Protein AF-A0A383AIG0-F1 (afdb_monomer_lite)

pLDDT: mean 86.99, std 12.94, range [39.22, 97.38]

Structure (mmCIF, N/CA/C/O backbone):
data_AF-A0A383AIG0-F1
#
_entry.id   AF-A0A383AIG0-F1
#
loop_
_atom_site.group_PDB
_atom_site.id
_atom_site.type_symbol
_atom_site.label_atom_id
_atom_site.label_alt_id
_atom_site.label_comp_id
_atom_site.label_asym_id
_atom_site.label_entity_id
_atom_site.label_seq_id
_atom_site.pdbx_PDB_ins_code
_atom_site.Cartn_x
_atom_site.Cartn_y
_atom_site.Cartn_z
_atom_site.occupancy
_atom_site.B_iso_or_equiv
_atom_site.auth_seq_id
_atom_site.auth_comp_id
_atom_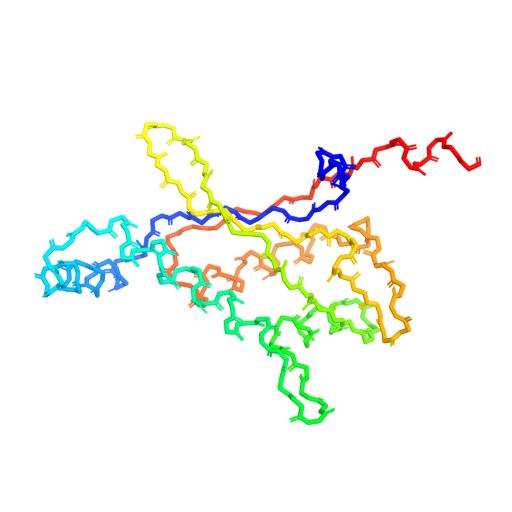site.auth_asym_id
_atom_site.auth_atom_id
_atom_site.pdbx_PDB_model_num
ATOM 1 N N . MET A 1 1 ? 22.922 3.891 5.337 1.00 41.72 1 MET A N 1
ATOM 2 C CA . MET A 1 1 ? 22.948 4.788 4.162 1.00 41.72 1 MET A CA 1
ATOM 3 C C . MET A 1 1 ? 21.550 5.363 4.010 1.00 41.72 1 MET A C 1
ATOM 5 O O . MET A 1 1 ? 20.599 4.626 4.224 1.00 41.72 1 MET A O 1
ATOM 9 N N . SER A 1 2 ? 21.411 6.673 3.815 1.00 39.22 2 SER A N 1
ATOM 10 C CA . SER A 1 2 ? 20.130 7.384 3.915 1.00 39.22 2 SER A CA 1
ATOM 11 C C . SER A 1 2 ? 19.168 7.002 2.782 1.00 39.22 2 SER A C 1
ATOM 13 O O . SER A 1 2 ? 19.420 7.335 1.629 1.00 39.22 2 SER A O 1
ATOM 15 N N . HIS A 1 3 ? 18.043 6.377 3.131 1.00 51.06 3 HIS A N 1
ATOM 16 C CA . HIS A 1 3 ? 16.925 5.979 2.254 1.00 51.06 3 HIS A CA 1
ATOM 17 C C . HIS A 1 3 ? 16.155 7.144 1.593 1.00 51.06 3 HIS A C 1
ATOM 19 O O . HIS A 1 3 ? 15.090 6.943 1.023 1.00 51.06 3 HIS A O 1
ATOM 25 N N . VAL A 1 4 ? 16.648 8.380 1.690 1.00 52.47 4 VAL A N 1
ATOM 26 C CA . VAL A 1 4 ? 15.832 9.592 1.493 1.00 52.47 4 VAL A CA 1
ATOM 27 C C . VAL A 1 4 ? 15.545 9.888 0.012 1.00 52.47 4 VAL A C 1
ATOM 29 O O . VAL A 1 4 ? 14.665 10.684 -0.290 1.00 52.47 4 VAL A O 1
ATOM 32 N N . TYR A 1 5 ? 16.214 9.205 -0.922 1.00 63.88 5 TYR A N 1
ATOM 33 C CA . TYR A 1 5 ? 16.109 9.493 -2.356 1.00 63.88 5 TYR A CA 1
ATOM 34 C C . TYR A 1 5 ? 16.021 8.229 -3.221 1.00 63.88 5 TYR A C 1
ATOM 36 O O . TYR A 1 5 ? 16.639 8.152 -4.274 1.00 63.88 5 TYR A O 1
ATOM 44 N N . GLN A 1 6 ? 15.317 7.188 -2.791 1.00 84.44 6 GLN A N 1
ATOM 45 C CA . GLN A 1 6 ? 15.092 6.024 -3.661 1.00 84.44 6 GLN A CA 1
ATOM 46 C C . GLN A 1 6 ? 13.789 6.190 -4.435 1.00 84.44 6 GLN A C 1
ATOM 48 O O . GLN A 1 6 ? 12.821 6.715 -3.886 1.00 84.44 6 GLN A O 1
ATOM 53 N N . SER A 1 7 ? 13.752 5.745 -5.693 1.00 92.38 7 SER A N 1
ATOM 54 C CA . SER A 1 7 ? 12.486 5.594 -6.415 1.00 92.38 7 SER A CA 1
ATOM 55 C C . SER A 1 7 ? 11.595 4.610 -5.654 1.00 92.38 7 SER A C 1
ATOM 57 O O . SER A 1 7 ? 12.081 3.609 -5.119 1.00 92.38 7 SER A O 1
ATOM 59 N N . HIS A 1 8 ? 10.306 4.909 -5.528 1.00 93.00 8 HIS A N 1
ATOM 60 C CA . HIS A 1 8 ? 9.394 4.085 -4.737 1.00 93.00 8 HIS A CA 1
ATOM 61 C C . HIS A 1 8 ? 7.929 4.262 -5.131 1.00 93.00 8 HIS A C 1
ATOM 63 O O . HIS A 1 8 ? 7.540 5.267 -5.727 1.00 93.00 8 HIS A O 1
ATOM 69 N N . LEU A 1 9 ? 7.107 3.293 -4.733 1.00 94.00 9 LEU A N 1
ATOM 70 C CA . LEU A 1 9 ? 5.654 3.413 -4.705 1.00 94.00 9 LEU A CA 1
ATOM 71 C C . LEU A 1 9 ? 5.207 3.722 -3.277 1.00 94.00 9 LEU A C 1
ATOM 73 O O . LEU A 1 9 ? 5.557 2.999 -2.346 1.00 94.00 9 LEU A O 1
ATOM 77 N N . THR A 1 10 ? 4.405 4.768 -3.119 1.00 94.31 10 THR A N 1
ATOM 78 C CA . THR A 1 10 ? 3.781 5.152 -1.851 1.00 94.31 10 THR A CA 1
ATOM 79 C C . THR A 1 10 ? 2.310 4.784 -1.890 1.00 94.31 10 THR A C 1
ATOM 81 O O . THR A 1 10 ? 1.599 5.190 -2.806 1.00 94.31 10 THR A O 1
ATOM 84 N N . VAL A 1 11 ? 1.845 4.063 -0.876 1.00 95.31 11 VAL A N 1
ATOM 85 C CA . VAL A 1 11 ? 0.437 3.744 -0.638 1.00 95.31 11 VAL A CA 1
ATOM 86 C C . VAL A 1 11 ? 0.011 4.445 0.646 1.00 95.31 11 VAL A C 1
ATOM 88 O O . VAL A 1 11 ? 0.551 4.161 1.711 1.00 95.31 11 VAL A O 1
ATOM 91 N N . VAL A 1 12 ? -0.950 5.360 0.557 1.00 95.88 12 VAL A N 1
ATOM 92 C CA . VAL A 1 12 ? -1.563 6.017 1.721 1.00 95.88 12 VAL A CA 1
ATOM 93 C C . VAL A 1 12 ? -2.968 5.477 1.897 1.00 95.88 12 VAL A C 1
ATOM 95 O O . VAL A 1 12 ? -3.739 5.399 0.935 1.00 95.88 12 VAL A O 1
ATOM 98 N N . ILE A 1 13 ? -3.294 5.110 3.130 1.00 97.00 13 ILE A N 1
ATOM 99 C CA . ILE A 1 13 ? -4.520 4.391 3.450 1.00 97.00 13 ILE A CA 1
ATOM 100 C C . ILE A 1 13 ? -5.412 5.275 4.298 1.00 97.00 13 ILE A C 1
ATOM 102 O O . ILE A 1 13 ? -4.989 5.792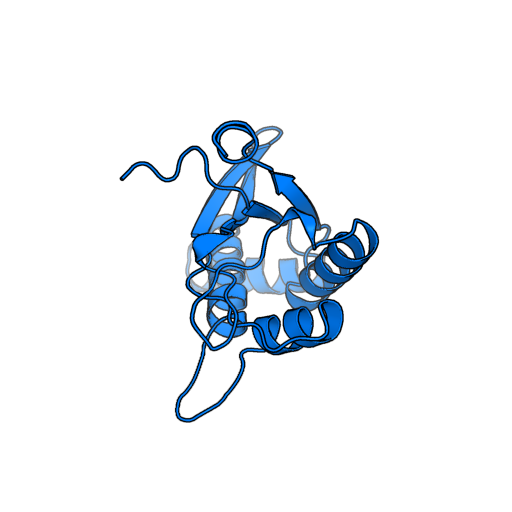 5.327 1.00 97.00 13 ILE A O 1
ATOM 106 N N . GLY A 1 14 ? -6.645 5.461 3.838 1.00 95.38 14 GLY A N 1
ATOM 107 C CA . GLY A 1 14 ? -7.639 6.259 4.534 1.00 95.38 14 GLY A CA 1
ATOM 108 C C . GLY A 1 14 ? -8.199 5.585 5.780 1.00 95.38 14 GLY A C 1
ATOM 109 O O . GLY A 1 14 ? -7.659 4.611 6.305 1.00 95.38 14 GLY A O 1
ATOM 110 N N . ASN A 1 15 ? -9.331 6.112 6.238 1.00 95.06 15 ASN A N 1
ATOM 111 C CA . ASN A 1 15 ? -10.088 5.511 7.331 1.00 95.06 15 ASN A CA 1
ATOM 112 C C . ASN A 1 15 ? -10.575 4.103 6.938 1.00 95.06 15 ASN A C 1
ATOM 114 O O . ASN A 1 15 ? -10.758 3.828 5.742 1.00 95.06 15 ASN A O 1
ATOM 118 N N . PRO A 1 16 ? -10.850 3.221 7.910 1.00 96.88 16 PRO A N 1
ATOM 119 C CA . PRO A 1 16 ? -11.588 1.999 7.627 1.00 96.88 16 PRO A CA 1
ATOM 120 C C . PRO A 1 16 ? -12.961 2.332 7.028 1.00 96.88 16 PRO A C 1
ATOM 122 O O . PRO A 1 16 ? -13.589 3.339 7.359 1.00 96.88 16 PRO A O 1
ATOM 125 N N . ASN A 1 17 ? -13.458 1.471 6.142 1.00 97.19 17 ASN A N 1
ATOM 126 C CA . ASN A 1 17 ? -14.832 1.577 5.665 1.00 97.19 17 ASN A CA 1
ATOM 127 C C . ASN A 1 17 ? -15.827 1.257 6.799 1.00 97.19 17 ASN A C 1
ATOM 129 O O . ASN A 1 17 ? -15.447 0.771 7.860 1.00 97.19 17 ASN A O 1
ATOM 133 N N . LYS A 1 18 ? -17.126 1.483 6.573 1.00 96.19 18 LYS A N 1
ATOM 134 C CA . LYS A 1 18 ? -18.161 1.326 7.614 1.00 96.19 18 LYS A CA 1
ATOM 135 C C . LYS A 1 18 ? -18.161 -0.050 8.301 1.00 96.19 18 LYS A C 1
ATOM 137 O O . LYS A 1 18 ? -18.386 -0.136 9.508 1.00 96.19 18 LYS A O 1
ATOM 142 N N . GLU A 1 19 ? -17.930 -1.120 7.544 1.00 94.75 19 GLU A N 1
ATOM 143 C CA . GLU A 1 19 ? -17.900 -2.482 8.088 1.00 94.75 19 GLU A CA 1
ATOM 144 C C . GLU A 1 19 ? -16.674 -2.682 8.977 1.00 94.75 19 GLU A C 1
ATOM 146 O O . GLU A 1 19 ? -16.796 -3.116 10.120 1.00 94.75 19 GLU A O 1
ATOM 151 N N . MET A 1 20 ? -15.497 -2.310 8.472 1.00 96.69 20 MET A N 1
ATOM 152 C CA . MET A 1 20 ? -14.239 -2.449 9.196 1.00 96.69 20 MET A CA 1
ATOM 153 C C . MET A 1 20 ? -14.181 -1.522 10.415 1.00 96.69 20 MET A C 1
ATOM 155 O O . MET A 1 20 ? -13.738 -1.945 11.474 1.00 96.69 20 MET A O 1
ATOM 159 N N . GLN A 1 21 ? -14.728 -0.309 10.327 1.00 97.38 21 GLN A N 1
ATOM 160 C CA . GLN A 1 21 ? -14.816 0.638 11.441 1.00 97.38 21 GLN A CA 1
ATOM 161 C C . GLN A 1 21 ? -15.545 0.036 12.651 1.00 97.38 21 GLN A C 1
ATOM 163 O O . GLN A 1 21 ? -15.171 0.296 13.790 1.00 97.38 21 GLN A O 1
ATOM 168 N N . THR A 1 22 ? -16.558 -0.803 12.414 1.00 96.88 22 THR A N 1
ATOM 169 C CA . THR A 1 22 ? -17.276 -1.499 13.495 1.00 96.88 22 THR A CA 1
ATOM 170 C C . THR A 1 22 ? -16.374 -2.515 14.202 1.00 96.88 22 THR A C 1
ATOM 172 O O . THR A 1 22 ? -16.419 -2.633 15.423 1.00 96.88 22 THR A O 1
ATOM 175 N N . VAL A 1 23 ? -15.536 -3.226 13.441 1.00 96.69 23 VAL A N 1
ATOM 176 C CA . VAL A 1 23 ? -14.565 -4.194 13.974 1.00 96.69 23 VAL A CA 1
ATOM 177 C C . VAL A 1 23 ? -13.478 -3.477 14.772 1.00 96.69 23 VAL A C 1
ATOM 179 O O . VAL A 1 23 ? -13.205 -3.863 15.903 1.00 96.69 23 VAL A O 1
ATOM 182 N N . ILE A 1 24 ? -12.915 -2.399 14.219 1.00 96.31 24 ILE A N 1
ATOM 183 C CA . ILE A 1 24 ? -11.870 -1.596 14.869 1.00 96.31 24 ILE A CA 1
ATOM 184 C C . ILE A 1 24 ? -12.369 -0.988 16.185 1.00 96.31 24 ILE A C 1
ATOM 186 O O . ILE A 1 24 ? -11.680 -1.089 17.196 1.00 96.31 24 ILE A O 1
ATOM 190 N N . ALA A 1 25 ? -13.578 -0.418 16.203 1.00 96.06 25 ALA A N 1
ATOM 191 C CA . ALA A 1 25 ? -14.167 0.152 17.415 1.00 96.06 25 ALA A CA 1
ATOM 192 C C . ALA A 1 25 ? -14.378 -0.896 18.520 1.00 96.06 25 ALA A C 1
ATOM 194 O O . ALA A 1 25 ? -14.137 -0.628 19.698 1.00 96.06 25 ALA A O 1
ATOM 195 N N . GLN A 1 26 ? 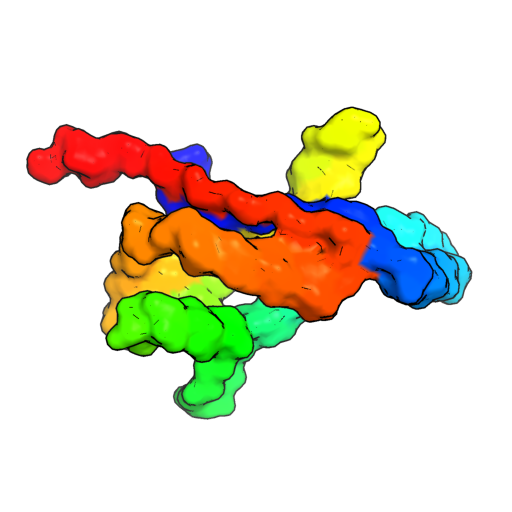-14.817 -2.102 18.146 1.00 96.44 26 GLN A N 1
ATOM 196 C CA . GLN A 1 26 ? -15.008 -3.193 19.099 1.00 96.44 26 GLN A CA 1
ATOM 197 C C . GLN A 1 26 ? -13.668 -3.687 19.661 1.00 96.44 26 GLN A C 1
ATOM 199 O O . GLN A 1 26 ? -13.527 -3.800 20.875 1.00 96.44 26 GLN A O 1
ATOM 204 N N . GLU A 1 27 ? -12.670 -3.895 18.805 1.00 95.94 27 GLU A N 1
ATOM 205 C CA . GLU A 1 27 ? -11.339 -4.343 19.223 1.00 95.94 27 GLU A CA 1
ATOM 206 C C . GLU A 1 27 ? -10.644 -3.302 20.118 1.00 95.94 27 GLU A C 1
ATOM 208 O O . GLU A 1 27 ? -10.097 -3.646 21.163 1.00 95.94 27 GLU A O 1
ATOM 213 N N . ALA A 1 28 ? -10.730 -2.012 19.775 1.00 95.81 28 ALA A N 1
ATOM 214 C CA . ALA A 1 28 ? -10.188 -0.932 20.600 1.00 95.81 28 ALA A CA 1
ATOM 215 C C . ALA A 1 28 ? -10.830 -0.903 21.993 1.00 95.81 28 ALA A C 1
ATOM 217 O O . ALA A 1 28 ? -10.138 -0.734 22.999 1.00 95.81 28 ALA A O 1
ATOM 218 N N . LYS A 1 29 ? -12.145 -1.137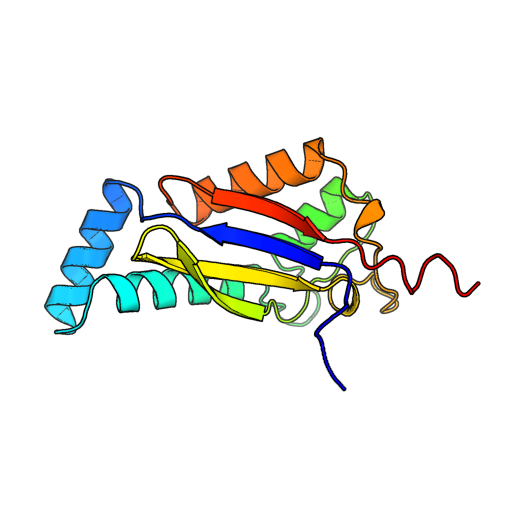 22.069 1.00 95.38 29 LYS A N 1
ATOM 219 C CA . LYS A 1 29 ? -12.868 -1.255 23.338 1.00 95.38 29 LYS A CA 1
ATOM 220 C C . LYS A 1 29 ? -12.408 -2.466 24.150 1.00 95.38 29 LYS A C 1
ATOM 222 O O . LYS A 1 29 ? -12.228 -2.334 25.359 1.00 95.38 29 LYS A O 1
ATOM 227 N N . ASP A 1 30 ? -12.222 -3.615 23.507 1.00 95.75 30 ASP A N 1
ATOM 228 C CA . ASP A 1 30 ? -11.825 -4.860 24.172 1.00 95.75 30 ASP A CA 1
ATOM 229 C C . ASP A 1 30 ? -10.375 -4.804 24.680 1.00 95.75 30 ASP A C 1
ATOM 231 O O . ASP A 1 30 ? -10.073 -5.320 25.757 1.00 95.75 30 ASP A O 1
ATOM 235 N N . GLN A 1 31 ? -9.494 -4.115 23.952 1.00 93.25 31 GLN A N 1
ATOM 236 C CA . GLN A 1 31 ? -8.095 -3.903 24.332 1.00 93.25 31 GLN A CA 1
ATOM 237 C C . GLN A 1 31 ? -7.878 -2.686 25.251 1.00 93.25 31 GLN A C 1
ATOM 239 O O . GLN A 1 31 ? -6.792 -2.522 25.807 1.00 93.25 31 GLN A O 1
ATOM 244 N N . GLY A 1 32 ? -8.888 -1.825 25.422 1.00 90.31 32 GLY A N 1
ATOM 245 C CA . GLY A 1 32 ? -8.767 -0.564 26.162 1.00 90.31 32 GLY A CA 1
ATOM 246 C C . GLY A 1 32 ? -7.838 0.461 25.493 1.00 90.31 32 GLY A C 1
ATOM 247 O O . GLY A 1 32 ? -7.207 1.250 26.197 1.00 90.31 32 GLY A O 1
ATOM 248 N N . GLY A 1 33 ? -7.726 0.424 24.162 1.00 90.38 33 GLY A N 1
ATOM 249 C CA . GLY A 1 33 ? -6.832 1.259 23.353 1.00 90.38 33 GLY A CA 1
ATOM 250 C C . GLY A 1 33 ? -7.562 2.276 22.469 1.00 90.38 33 GLY A C 1
ATOM 251 O O . GLY A 1 33 ? -8.782 2.430 22.536 1.00 90.38 33 GLY A O 1
ATOM 252 N N . MET A 1 34 ? -6.802 2.978 21.625 1.00 93.06 34 MET A N 1
ATOM 253 C CA . MET A 1 34 ? -7.343 3.921 20.643 1.00 93.06 34 MET A CA 1
ATOM 254 C C . MET A 1 34 ? -7.675 3.201 19.332 1.00 93.06 34 MET A C 1
ATOM 256 O O . MET A 1 34 ? -6.900 2.375 18.857 1.00 93.06 34 MET A O 1
ATOM 260 N N . GLU A 1 35 ? -8.796 3.559 18.701 1.00 93.88 35 GLU A N 1
ATOM 261 C CA . GLU A 1 35 ? -9.179 3.014 17.387 1.00 93.88 35 GLU A CA 1
ATOM 262 C C . GLU A 1 35 ? -8.110 3.252 16.310 1.00 93.88 35 GLU A C 1
ATOM 264 O O . GLU A 1 35 ? -7.916 2.408 15.438 1.00 93.88 35 GLU A O 1
ATOM 269 N N . GLU A 1 36 ? -7.393 4.378 16.385 1.00 91.94 36 GLU A N 1
ATOM 270 C CA . GLU A 1 36 ? -6.300 4.708 15.465 1.00 91.94 36 GLU A CA 1
ATOM 271 C C . GLU A 1 36 ? -5.153 3.692 15.554 1.00 91.94 36 GLU A C 1
ATOM 273 O O . GLU A 1 36 ? -4.699 3.200 14.521 1.00 91.94 36 GLU A O 1
ATOM 278 N N . ASP A 1 37 ? -4.740 3.313 16.767 1.00 92.12 37 ASP A N 1
ATOM 279 C CA . ASP A 1 37 ? -3.665 2.337 16.979 1.00 92.12 37 ASP A CA 1
ATOM 280 C C . ASP A 1 37 ? -4.060 0.962 16.427 1.00 92.12 37 ASP A C 1
ATOM 282 O O . ASP A 1 37 ? -3.300 0.334 15.687 1.00 92.12 37 ASP A O 1
ATOM 286 N N . VAL A 1 38 ? -5.295 0.532 16.709 1.00 95.19 38 VAL A N 1
ATOM 287 C CA . VAL A 1 38 ? -5.846 -0.732 16.200 1.00 95.19 38 VAL A CA 1
ATOM 288 C C . VAL A 1 38 ? -5.928 -0.718 14.673 1.00 95.19 38 VAL A C 1
ATOM 290 O O . VAL A 1 38 ? -5.584 -1.707 14.021 1.00 95.19 38 VAL A O 1
ATOM 293 N N . TRP A 1 39 ? -6.348 0.401 14.075 1.00 95.19 39 TRP A N 1
ATOM 294 C CA . TRP A 1 39 ? -6.382 0.545 12.622 1.00 95.19 39 TRP A CA 1
ATOM 295 C C . TRP A 1 39 ? -4.987 0.448 12.007 1.00 95.19 39 TRP A C 1
ATOM 297 O O . TRP A 1 39 ? -4.792 -0.245 11.004 1.00 95.19 39 TRP A O 1
ATOM 307 N N . PHE A 1 40 ? -4.000 1.104 12.612 1.00 93.19 40 PHE A N 1
ATOM 308 C CA . PHE A 1 40 ? -2.629 1.106 12.114 1.00 93.19 40 PHE A CA 1
ATOM 309 C C . PHE A 1 40 ? -1.995 -0.281 12.202 1.00 93.19 40 PHE A C 1
ATOM 311 O O . PHE A 1 40 ? -1.387 -0.740 11.230 1.00 93.19 40 PHE A O 1
ATOM 318 N N . ASP A 1 41 ? -2.179 -0.974 13.325 1.00 93.00 41 ASP A N 1
ATOM 319 C CA . ASP A 1 41 ? -1.700 -2.342 13.497 1.00 93.00 41 ASP A CA 1
ATOM 320 C C . ASP A 1 41 ? -2.381 -3.302 12.516 1.00 93.00 41 ASP A C 1
ATOM 322 O O . ASP A 1 41 ? -1.697 -4.110 11.882 1.00 93.00 41 ASP A O 1
ATOM 326 N N . TYR A 1 42 ? -3.695 -3.168 12.305 1.00 94.62 42 TYR A N 1
ATOM 327 C CA . TYR A 1 42 ? -4.416 -3.954 11.304 1.00 94.62 42 TYR A CA 1
ATOM 328 C C . TYR A 1 42 ? -3.810 -3.771 9.906 1.00 94.62 42 TYR A C 1
ATOM 330 O O . TYR A 1 42 ? -3.471 -4.755 9.244 1.00 94.62 42 TYR A O 1
ATOM 338 N N . VAL A 1 43 ? -3.621 -2.523 9.461 1.00 94.38 43 VAL A N 1
ATOM 339 C CA . VAL A 1 43 ? -3.036 -2.228 8.145 1.00 94.38 43 VAL A CA 1
ATOM 340 C C . VAL A 1 43 ? -1.623 -2.804 8.033 1.00 94.38 43 VAL A C 1
ATOM 342 O O . VAL A 1 43 ? -1.305 -3.452 7.032 1.00 94.38 43 VAL A O 1
ATOM 345 N N . ARG A 1 44 ? -0.783 -2.627 9.060 1.00 90.88 44 ARG A N 1
ATOM 346 C CA . ARG A 1 44 ? 0.581 -3.173 9.078 1.00 90.88 44 ARG A CA 1
ATOM 347 C C . ARG A 1 44 ? 0.581 -4.691 8.913 1.00 90.88 44 ARG A C 1
ATOM 349 O O . ARG A 1 44 ? 1.353 -5.216 8.107 1.00 90.88 44 ARG A O 1
ATOM 356 N N . GLU A 1 45 ? -0.269 -5.403 9.649 1.00 90.38 45 GLU A N 1
ATOM 357 C CA . GLU A 1 45 ? -0.328 -6.863 9.560 1.00 90.38 45 GLU A CA 1
ATOM 358 C C . GLU A 1 45 ? -0.867 -7.340 8.202 1.00 90.38 45 GLU A C 1
ATOM 360 O O . GLU A 1 45 ? -0.364 -8.340 7.688 1.00 90.38 45 GLU A O 1
ATOM 365 N N . GLN A 1 46 ? -1.788 -6.607 7.556 1.00 90.50 46 GLN A N 1
ATOM 366 C CA . GLN A 1 46 ? -2.233 -6.930 6.190 1.00 90.50 46 GLN A CA 1
ATOM 367 C C . GLN A 1 46 ? -1.078 -6.889 5.181 1.00 90.50 46 GLN A C 1
ATOM 369 O O . GLN A 1 46 ? -0.921 -7.822 4.393 1.00 90.50 46 GLN A O 1
ATOM 374 N N . PHE A 1 47 ? -0.231 -5.854 5.211 1.00 86.75 47 PHE A N 1
ATOM 375 C CA . PHE A 1 47 ? 0.918 -5.781 4.299 1.00 86.75 47 PHE A CA 1
ATOM 376 C C . PHE A 1 47 ? 1.994 -6.793 4.640 1.00 86.75 47 PHE A C 1
ATOM 378 O O . PHE A 1 47 ? 2.524 -7.445 3.744 1.00 86.75 47 PHE A O 1
ATOM 385 N N . LYS A 1 48 ? 2.279 -6.985 5.928 1.00 85.25 48 LYS A N 1
ATOM 386 C CA . LYS A 1 48 ? 3.216 -8.013 6.375 1.00 85.25 48 LYS A CA 1
ATOM 387 C C . LYS A 1 48 ? 2.788 -9.390 5.875 1.00 85.25 48 LYS A C 1
ATOM 389 O O . LYS A 1 48 ? 3.603 -10.067 5.251 1.00 85.25 48 LYS A O 1
ATOM 394 N N . ALA A 1 49 ? 1.522 -9.769 6.053 1.00 84.44 49 ALA A N 1
ATOM 395 C CA . ALA A 1 49 ? 0.966 -11.010 5.516 1.00 84.44 49 ALA A CA 1
ATOM 396 C C . ALA A 1 49 ? 1.020 -11.042 3.978 1.00 84.44 49 ALA A C 1
ATOM 398 O O . ALA A 1 49 ? 1.450 -12.035 3.395 1.00 84.44 49 ALA A O 1
ATOM 399 N N . GLY A 1 50 ? 0.661 -9.933 3.324 1.00 81.12 50 GLY A N 1
ATOM 400 C CA . GLY A 1 50 ? 0.674 -9.779 1.869 1.00 81.12 50 GLY A CA 1
ATOM 401 C C . GLY A 1 50 ? 2.055 -9.897 1.220 1.00 81.12 50 GLY A C 1
ATOM 402 O O . GLY A 1 50 ? 2.112 -10.273 0.054 1.00 81.12 50 GLY A O 1
ATOM 403 N N . THR A 1 51 ? 3.133 -9.622 1.967 1.00 80.00 51 THR A N 1
ATOM 404 C CA . THR A 1 51 ? 4.544 -9.756 1.541 1.00 80.00 51 THR A CA 1
ATOM 405 C C . THR A 1 51 ? 5.279 -10.936 2.181 1.00 80.00 51 THR A C 1
ATOM 407 O O . THR A 1 51 ? 6.487 -11.086 2.010 1.00 80.00 51 THR A O 1
ATOM 410 N N . THR A 1 52 ? 4.595 -11.765 2.975 1.00 81.25 52 THR A N 1
ATOM 411 C CA . THR A 1 52 ? 5.251 -12.901 3.631 1.00 81.25 52 THR A CA 1
ATOM 412 C C . THR A 1 52 ? 5.586 -13.963 2.586 1.00 81.25 52 THR A C 1
ATOM 414 O O . THR A 1 52 ? 4.697 -14.533 1.959 1.00 81.25 52 THR A O 1
ATOM 417 N N . GLN A 1 53 ? 6.877 -14.251 2.435 1.00 70.81 53 GLN A N 1
ATOM 418 C CA . GLN A 1 53 ? 7.395 -15.332 1.601 1.00 70.81 53 GLN A CA 1
ATOM 419 C C . GLN A 1 53 ? 7.680 -16.540 2.498 1.00 70.81 53 GLN A C 1
ATOM 421 O O . GLN A 1 53 ? 8.541 -16.475 3.379 1.00 70.81 53 GLN A O 1
ATOM 426 N N . LEU A 1 54 ? 6.946 -17.639 2.308 1.00 63.59 54 LEU A N 1
ATOM 427 C CA . LEU A 1 54 ? 7.187 -18.890 3.032 1.00 63.59 54 LEU A CA 1
ATOM 428 C C . LEU A 1 54 ? 7.953 -19.870 2.136 1.00 63.59 54 LEU A C 1
ATOM 430 O O . LEU A 1 54 ? 7.601 -20.111 0.981 1.00 63.59 54 LEU A O 1
ATOM 434 N N 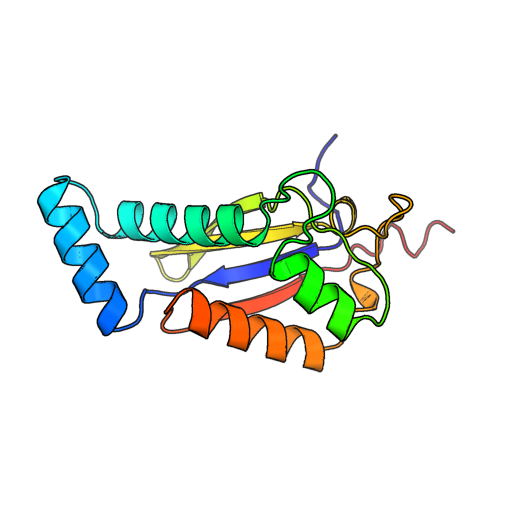. ALA A 1 55 ? 9.022 -20.445 2.681 1.00 53.75 55 ALA A N 1
ATOM 435 C CA . ALA A 1 55 ? 9.803 -21.477 2.009 1.00 53.75 55 ALA A CA 1
ATOM 436 C C . ALA A 1 55 ? 8.929 -22.707 1.660 1.00 53.75 55 ALA A C 1
ATOM 438 O O . ALA A 1 55 ? 7.975 -23.001 2.386 1.00 53.75 55 ALA A O 1
ATOM 439 N N . PRO A 1 56 ? 9.246 -23.460 0.586 1.00 55.91 56 PRO A N 1
ATOM 440 C CA . PRO A 1 56 ? 10.458 -23.355 -0.229 1.00 55.91 56 PRO A CA 1
ATOM 441 C C . PRO A 1 56 ? 10.328 -22.477 -1.483 1.00 55.91 56 PRO A C 1
ATOM 443 O O . PRO A 1 56 ? 11.360 -22.099 -2.014 1.00 55.91 56 PRO A O 1
ATOM 446 N N . ASN A 1 57 ? 9.116 -22.137 -1.947 1.00 55.31 57 ASN A N 1
ATOM 447 C CA . ASN A 1 57 ? 8.891 -21.435 -3.226 1.00 55.31 57 ASN A CA 1
ATOM 448 C C . ASN A 1 57 ? 7.582 -20.614 -3.275 1.00 55.31 57 ASN A C 1
ATOM 450 O O . ASN A 1 57 ? 7.054 -20.378 -4.360 1.00 55.31 57 ASN A O 1
ATOM 454 N N . TYR A 1 58 ? 7.005 -20.198 -2.144 1.00 66.62 58 TYR A N 1
ATOM 455 C CA . TYR A 1 58 ? 5.733 -19.473 -2.201 1.00 66.62 58 TYR A CA 1
ATOM 456 C C . TYR A 1 58 ? 5.957 -17.979 -2.441 1.00 66.62 58 TYR A C 1
ATOM 458 O O . TYR A 1 58 ? 6.460 -17.264 -1.573 1.00 66.62 58 TYR A O 1
ATOM 466 N N . MET A 1 59 ? 5.565 -17.534 -3.637 1.00 74.62 59 MET A N 1
ATOM 467 C CA . MET A 1 59 ? 5.330 -16.127 -3.952 1.00 74.62 59 MET A CA 1
ATOM 468 C C . MET A 1 59 ? 4.259 -15.581 -3.010 1.00 74.62 59 MET A C 1
ATOM 470 O O . MET A 1 59 ? 3.225 -16.220 -2.795 1.00 74.62 59 MET A O 1
ATOM 474 N N . SER A 1 60 ? 4.500 -14.398 -2.454 1.00 84.94 60 SER A N 1
ATOM 475 C CA . SER A 1 60 ? 3.468 -13.675 -1.721 1.00 84.94 60 SER A CA 1
ATOM 476 C C . SER A 1 60 ? 2.326 -13.259 -2.667 1.00 84.94 60 SER A C 1
ATOM 478 O O . SER A 1 60 ? 2.482 -13.245 -3.891 1.00 84.94 60 SER A O 1
ATOM 480 N N . HIS A 1 61 ? 1.152 -12.900 -2.138 1.00 85.44 61 HIS A N 1
ATOM 481 C CA . HIS A 1 61 ? 0.060 -12.415 -2.996 1.00 85.44 61 HIS A CA 1
ATOM 482 C C . HIS A 1 61 ? 0.460 -11.151 -3.771 1.00 85.44 61 HIS A C 1
ATOM 484 O O . HIS A 1 61 ? 0.053 -10.977 -4.920 1.00 85.44 61 HIS A O 1
ATOM 490 N N . ILE A 1 62 ? 1.275 -10.285 -3.155 1.00 88.12 62 ILE A N 1
ATOM 491 C CA . ILE A 1 62 ? 1.801 -9.088 -3.813 1.00 88.12 62 ILE A CA 1
ATOM 492 C C . ILE A 1 62 ? 2.809 -9.480 -4.902 1.00 88.12 62 ILE A C 1
ATOM 494 O O . ILE A 1 62 ? 2.712 -8.948 -6.005 1.00 88.12 62 ILE A O 1
ATOM 498 N N . ASP A 1 63 ? 3.687 -10.457 -4.653 1.00 89.19 63 ASP A N 1
ATOM 499 C CA . ASP A 1 63 ? 4.626 -10.986 -5.658 1.00 89.19 63 ASP A CA 1
ATOM 500 C C . ASP A 1 63 ? 3.874 -11.478 -6.899 1.00 89.19 63 ASP A C 1
ATOM 502 O O . ASP A 1 63 ? 4.174 -11.067 -8.019 1.00 89.19 63 ASP A O 1
ATOM 506 N N . PHE A 1 64 ? 2.849 -12.314 -6.707 1.00 88.56 64 PHE A N 1
ATOM 507 C CA . PHE A 1 64 ? 2.047 -12.863 -7.801 1.00 88.56 64 PHE A CA 1
ATOM 508 C C . PHE A 1 64 ? 1.352 -11.767 -8.616 1.00 88.56 64 PHE A C 1
ATOM 510 O O . PHE A 1 64 ? 1.362 -11.790 -9.850 1.00 88.56 64 PHE A O 1
ATOM 517 N N . MET A 1 65 ? 0.763 -10.788 -7.929 1.00 90.19 65 MET A N 1
ATOM 518 C CA . MET A 1 65 ? 0.082 -9.668 -8.566 1.00 90.19 65 MET A CA 1
ATOM 519 C C . MET A 1 65 ? 1.048 -8.822 -9.401 1.00 90.19 65 MET A C 1
ATOM 521 O O . MET A 1 65 ? 0.757 -8.551 -10.566 1.00 90.19 65 MET A O 1
ATOM 525 N N . LEU A 1 66 ? 2.201 -8.439 -8.839 1.00 91.12 66 LEU A N 1
ATOM 526 C CA . LEU A 1 66 ? 3.199 -7.655 -9.568 1.00 91.12 66 LEU A CA 1
ATOM 527 C C . LEU A 1 66 ? 3.783 -8.437 -10.741 1.00 91.12 66 LEU A C 1
ATOM 529 O O . LEU A 1 66 ? 3.900 -7.883 -11.831 1.00 91.12 66 LEU A O 1
ATOM 533 N N . SER A 1 67 ? 4.050 -9.728 -10.550 1.00 91.62 67 SER A N 1
ATOM 534 C CA . SER A 1 67 ? 4.566 -10.601 -11.608 1.00 91.62 67 SER A CA 1
ATOM 535 C C . SER A 1 67 ? 3.598 -10.713 -12.780 1.00 91.62 67 SER A C 1
ATOM 537 O O . SER A 1 67 ? 3.979 -10.584 -13.941 1.00 91.62 67 SER A O 1
ATOM 539 N N . THR A 1 68 ? 2.306 -10.858 -12.477 1.00 91.19 68 THR A N 1
ATOM 540 C CA . THR A 1 68 ? 1.249 -10.895 -13.494 1.00 91.19 68 THR A CA 1
ATOM 541 C C . THR A 1 68 ? 1.158 -9.575 -14.261 1.00 91.19 68 THR A C 1
ATOM 543 O O . THR A 1 68 ? 0.974 -9.582 -15.476 1.00 91.19 68 THR A O 1
ATOM 546 N N . MET A 1 69 ? 1.277 -8.436 -13.571 1.00 91.81 69 MET A N 1
ATOM 547 C CA . MET A 1 69 ? 1.219 -7.119 -14.211 1.00 91.81 69 MET A CA 1
ATOM 548 C C . MET A 1 69 ? 2.444 -6.845 -15.089 1.00 91.81 69 MET A C 1
ATOM 550 O O . MET A 1 69 ? 2.294 -6.299 -16.179 1.00 91.81 69 MET A O 1
ATOM 554 N N . LEU A 1 70 ? 3.638 -7.210 -14.620 1.00 91.44 70 LEU A N 1
ATOM 555 C CA . LEU A 1 70 ? 4.907 -6.897 -15.279 1.00 91.44 70 LEU A CA 1
ATOM 556 C C . LEU A 1 70 ? 5.325 -7.938 -16.329 1.00 91.44 70 LEU A C 1
ATOM 558 O O . LEU A 1 70 ? 6.148 -7.624 -17.189 1.00 91.44 70 LEU A O 1
ATOM 562 N N . GLY A 1 71 ? 4.732 -9.136 -16.300 1.00 91.00 71 GLY A N 1
ATOM 563 C CA . GLY A 1 71 ? 5.034 -10.224 -17.232 1.00 91.00 71 GLY A CA 1
ATOM 564 C C . GLY A 1 71 ? 6.366 -10.928 -16.955 1.00 91.00 71 GLY A C 1
ATOM 565 O O . GLY A 1 71 ? 6.920 -11.549 -17.858 1.00 91.00 71 GLY A O 1
ATOM 566 N N . GLU A 1 72 ? 6.882 -10.822 -15.733 1.00 89.56 72 GLU A N 1
ATOM 567 C CA . GLU A 1 72 ? 8.137 -11.426 -15.274 1.00 89.56 72 GLU A CA 1
ATOM 568 C C . GLU A 1 72 ? 7.994 -11.855 -13.809 1.00 89.56 72 GLU A C 1
ATOM 570 O O . GLU A 1 72 ? 7.096 -11.377 -13.120 1.00 89.56 72 GLU A O 1
ATOM 575 N N . ASP A 1 73 ? 8.862 -12.733 -13.314 1.00 90.19 73 ASP A N 1
ATOM 576 C CA . ASP A 1 73 ? 8.812 -13.156 -11.914 1.00 90.19 73 ASP A CA 1
ATOM 577 C C . ASP A 1 73 ? 9.386 -12.070 -10.993 1.00 90.19 73 ASP A C 1
ATOM 579 O O . ASP A 1 73 ? 10.561 -11.716 -11.085 1.00 90.19 73 ASP A O 1
ATOM 583 N N . VAL A 1 74 ? 8.557 -11.577 -10.073 1.00 90.69 74 VAL A N 1
ATOM 584 C CA . VAL A 1 74 ? 8.864 -10.480 -9.146 1.00 90.69 74 VAL A CA 1
ATOM 585 C C . VAL A 1 74 ? 8.795 -10.950 -7.702 1.00 90.69 74 VAL A C 1
ATOM 587 O O . VAL A 1 74 ? 7.890 -11.683 -7.303 1.00 90.69 74 VAL A O 1
ATOM 590 N N . ARG A 1 75 ? 9.728 -10.462 -6.887 1.00 89.31 75 ARG A N 1
ATOM 591 C CA . ARG A 1 75 ? 9.746 -10.600 -5.435 1.00 89.31 75 ARG A CA 1
ATOM 592 C C . ARG A 1 75 ? 9.753 -9.235 -4.774 1.00 89.31 75 ARG A C 1
ATOM 594 O O . ARG A 1 75 ? 10.595 -8.391 -5.069 1.00 89.31 75 ARG A O 1
ATOM 601 N N . VAL A 1 76 ? 8.841 -9.052 -3.828 1.00 88.06 76 VAL A N 1
ATOM 602 C CA . VAL A 1 76 ? 8.746 -7.856 -2.999 1.00 88.06 76 VAL A CA 1
ATOM 603 C C . VAL A 1 76 ? 9.172 -8.190 -1.581 1.00 88.06 76 VAL A C 1
ATOM 605 O O . VAL A 1 76 ? 8.596 -9.056 -0.925 1.00 88.06 76 VAL A O 1
ATOM 608 N N . ALA A 1 77 ? 10.170 -7.471 -1.081 1.00 81.31 77 ALA A N 1
ATOM 609 C CA . ALA A 1 77 ? 10.636 -7.607 0.289 1.00 81.31 77 ALA A CA 1
ATOM 610 C C . ALA A 1 77 ? 10.288 -6.371 1.127 1.00 81.31 77 ALA A C 1
ATOM 612 O O . ALA A 1 77 ? 10.325 -5.243 0.649 1.00 81.31 77 ALA A O 1
ATOM 613 N N . ARG A 1 78 ? 10.015 -6.601 2.419 1.00 73.19 78 ARG A N 1
ATOM 614 C CA . ARG A 1 78 ? 10.098 -5.603 3.506 1.00 73.19 78 ARG A CA 1
ATOM 615 C C . ARG A 1 78 ? 9.558 -4.207 3.135 1.00 73.19 78 ARG A C 1
ATOM 617 O O . ARG A 1 78 ? 10.336 -3.248 3.119 1.00 73.19 78 ARG A O 1
ATOM 624 N N . PRO A 1 79 ? 8.245 -4.062 2.886 1.00 83.31 79 PRO A N 1
ATOM 625 C CA . PRO A 1 79 ? 7.664 -2.738 2.732 1.00 83.31 79 PRO A CA 1
ATOM 626 C C . PRO A 1 79 ? 7.926 -1.911 3.994 1.00 83.31 79 PRO A C 1
ATOM 628 O O . PRO A 1 79 ? 7.833 -2.416 5.120 1.00 83.31 79 PRO A O 1
ATOM 631 N N . PHE A 1 80 ? 8.265 -0.638 3.811 1.00 86.00 80 PHE A N 1
ATOM 632 C CA . PHE A 1 80 ? 8.341 0.295 4.927 1.00 86.00 80 PHE A CA 1
ATOM 633 C C . PHE A 1 80 ? 6.928 0.676 5.351 1.00 86.00 80 PHE A C 1
ATOM 635 O O . PHE A 1 80 ? 6.095 0.982 4.505 1.00 86.00 80 PHE A O 1
ATOM 642 N N . ASN A 1 81 ? 6.682 0.686 6.659 1.00 86.56 81 ASN A N 1
ATOM 643 C CA . ASN A 1 81 ? 5.401 1.063 7.240 1.00 86.56 81 ASN A CA 1
ATOM 644 C C . ASN A 1 81 ? 5.619 2.294 8.120 1.00 86.56 81 ASN A C 1
ATOM 646 O O . ASN A 1 81 ? 6.500 2.290 8.981 1.00 86.56 81 ASN A O 1
ATOM 650 N N . GLY A 1 82 ? 4.820 3.331 7.912 1.00 87.75 82 GLY A N 1
ATOM 651 C CA . GLY A 1 82 ? 4.878 4.573 8.669 1.00 87.75 82 GLY A CA 1
ATOM 652 C C . GLY A 1 82 ? 3.524 5.268 8.709 1.00 87.75 82 GLY A C 1
ATOM 653 O O . GLY A 1 82 ? 2.486 4.660 8.453 1.00 87.75 82 GLY A O 1
ATOM 654 N N . PHE A 1 83 ? 3.547 6.559 9.021 1.00 88.94 83 PHE A N 1
ATOM 655 C CA . PHE A 1 83 ? 2.361 7.402 9.080 1.00 88.94 83 PHE A CA 1
ATOM 656 C C . PHE A 1 83 ? 2.624 8.748 8.408 1.00 88.94 83 PHE A C 1
ATOM 658 O O . PHE A 1 83 ? 3.752 9.242 8.402 1.00 88.94 83 PHE A O 1
ATOM 665 N N . THR A 1 84 ? 1.573 9.352 7.859 1.00 88.56 84 THR A N 1
ATOM 666 C CA . THR A 1 84 ? 1.619 10.712 7.313 1.00 88.56 84 THR A CA 1
ATOM 667 C C . THR A 1 84 ? 0.518 11.580 7.919 1.00 88.56 84 THR A C 1
ATOM 669 O O . THR A 1 84 ? -0.625 11.120 8.011 1.00 88.56 84 THR A O 1
ATOM 672 N N . PRO A 1 85 ? 0.828 12.816 8.354 1.00 88.38 85 PRO A N 1
ATOM 673 C CA . PRO A 1 85 ? -0.186 13.765 8.776 1.00 88.38 85 PRO A CA 1
ATOM 674 C C . PRO A 1 85 ? -0.900 14.362 7.557 1.00 88.38 85 PRO A C 1
ATOM 676 O O . PRO A 1 85 ? -0.268 14.851 6.621 1.00 88.38 85 PRO A O 1
ATOM 679 N N . ARG A 1 86 ? -2.230 14.388 7.588 1.00 83.19 86 ARG A N 1
ATOM 680 C CA . ARG A 1 86 ? -3.064 15.094 6.613 1.00 83.19 86 ARG A CA 1
ATOM 681 C C . ARG A 1 86 ? -4.305 15.635 7.312 1.00 83.19 86 ARG A C 1
ATOM 683 O O . ARG A 1 86 ? -5.015 14.890 7.979 1.00 83.19 86 ARG A O 1
ATOM 690 N N . ASP A 1 87 ? -4.537 16.939 7.182 1.00 82.94 87 ASP A N 1
ATOM 691 C CA . ASP A 1 87 ? -5.710 17.634 7.734 1.00 82.94 87 ASP A CA 1
ATOM 692 C C . ASP A 1 87 ? -5.940 17.377 9.241 1.00 82.94 87 ASP A C 1
ATOM 694 O O . ASP A 1 87 ? -7.066 17.218 9.707 1.00 82.94 87 ASP A O 1
ATOM 698 N N . GLY A 1 88 ? -4.848 17.312 10.015 1.00 82.25 88 GLY A N 1
ATOM 699 C CA . GLY A 1 88 ? -4.887 17.082 11.465 1.00 82.25 88 GLY A CA 1
ATOM 700 C C . GLY A 1 88 ? -5.105 15.625 11.890 1.00 82.25 88 GLY A C 1
ATOM 701 O O . GLY A 1 88 ? -5.269 15.373 13.079 1.00 82.25 88 GLY A O 1
ATOM 702 N N . ARG A 1 89 ? -5.092 14.674 10.948 1.00 84.94 89 ARG A N 1
ATOM 703 C CA . ARG A 1 89 ? -5.166 13.227 11.205 1.00 84.94 89 ARG A CA 1
ATOM 704 C C . ARG A 1 89 ? -3.904 12.520 10.731 1.00 84.94 89 ARG A C 1
ATOM 706 O O . ARG A 1 89 ? -3.219 13.019 9.840 1.00 84.94 89 ARG A O 1
ATOM 713 N N . PHE A 1 90 ? -3.626 11.349 11.292 1.00 88.69 90 PHE A N 1
ATOM 714 C CA . PHE A 1 90 ? -2.546 10.477 10.843 1.00 88.69 90 PHE A CA 1
ATOM 715 C C . PHE A 1 90 ? -3.110 9.304 10.044 1.00 88.69 90 PHE A C 1
ATOM 717 O O . PHE A 1 90 ? -4.103 8.697 10.433 1.00 88.69 90 PHE A O 1
ATOM 724 N N . PHE A 1 91 ? -2.467 8.988 8.924 1.00 93.31 91 PHE A N 1
ATOM 725 C CA . PHE A 1 91 ? -2.862 7.890 8.046 1.00 93.31 91 PHE A CA 1
ATOM 726 C C . PHE A 1 91 ? -1.712 6.901 7.869 1.00 93.31 91 PHE A C 1
ATOM 728 O O . PHE A 1 91 ? -0.572 7.357 7.715 1.00 93.31 91 PHE A O 1
ATOM 735 N N . PRO A 1 92 ? -1.974 5.580 7.833 1.00 94.88 92 PRO A N 1
ATOM 736 C CA . PRO A 1 92 ? -0.958 4.594 7.500 1.00 94.88 92 PRO A CA 1
ATOM 737 C C . PRO A 1 92 ? -0.366 4.855 6.119 1.00 94.88 92 PRO A C 1
ATOM 739 O O . PRO A 1 92 ? -1.086 5.119 5.149 1.00 94.88 92 PRO A O 1
ATOM 742 N N . VAL A 1 93 ? 0.955 4.733 6.034 1.00 93.81 93 VAL A N 1
ATOM 743 C CA . VAL A 1 93 ? 1.707 4.811 4.784 1.00 93.81 93 VAL A CA 1
ATOM 744 C C . VAL A 1 93 ? 2.554 3.569 4.626 1.00 93.81 93 VAL A C 1
ATOM 746 O O . VAL A 1 93 ? 3.290 3.191 5.536 1.00 93.81 93 VAL A O 1
ATOM 749 N N . ILE A 1 94 ? 2.479 2.978 3.441 1.00 92.75 94 ILE A N 1
ATOM 750 C CA . ILE A 1 94 ? 3.289 1.840 3.039 1.00 92.75 94 ILE A CA 1
ATOM 751 C C . ILE A 1 94 ? 4.138 2.259 1.851 1.00 92.75 94 ILE A C 1
ATOM 753 O O . ILE A 1 94 ? 3.619 2.820 0.887 1.00 92.75 94 ILE A O 1
ATOM 757 N N . ILE A 1 95 ? 5.441 2.005 1.920 1.00 92.19 95 ILE A N 1
ATOM 758 C CA . ILE A 1 95 ? 6.378 2.356 0.854 1.00 92.19 95 ILE A CA 1
ATOM 759 C C . ILE A 1 95 ? 7.066 1.093 0.351 1.00 92.19 95 ILE A C 1
ATOM 761 O O . ILE A 1 95 ? 7.710 0.371 1.117 1.00 92.19 95 ILE A O 1
ATOM 765 N N . PHE A 1 96 ? 6.953 0.862 -0.955 1.00 91.75 96 PHE A N 1
ATOM 766 C CA . PHE A 1 96 ? 7.712 -0.149 -1.679 1.00 91.75 96 PHE A CA 1
ATOM 767 C C . PHE A 1 96 ? 8.859 0.539 -2.415 1.00 91.75 96 PHE A C 1
ATOM 769 O O . PHE A 1 96 ? 8.638 1.201 -3.431 1.00 91.75 96 PHE A O 1
ATOM 776 N N . TYR A 1 97 ? 10.075 0.425 -1.882 1.00 91.75 97 TYR A N 1
ATOM 777 C CA . TYR A 1 97 ? 11.262 0.959 -2.551 1.00 91.75 97 TYR A CA 1
ATOM 778 C C . TYR A 1 97 ? 11.663 0.071 -3.724 1.00 91.75 97 TYR A C 1
ATOM 780 O O . TYR A 1 97 ? 11.586 -1.151 -3.619 1.00 91.75 97 TYR A O 1
ATOM 788 N N . GLU A 1 98 ? 12.135 0.699 -4.801 1.00 92.38 98 GLU A N 1
ATOM 789 C CA . GLU A 1 98 ? 12.613 0.032 -6.018 1.00 92.38 98 GLU A CA 1
ATOM 790 C C . GLU A 1 98 ? 13.597 -1.101 -5.706 1.00 92.38 98 GLU A C 1
ATOM 792 O O . GLU A 1 98 ? 13.420 -2.222 -6.166 1.00 92.38 98 GLU A O 1
ATOM 797 N N . ASP A 1 99 ? 14.561 -0.841 -4.820 1.00 90.25 99 ASP A N 1
ATOM 798 C CA . ASP A 1 99 ? 15.578 -1.808 -4.394 1.00 90.25 99 ASP A CA 1
ATOM 799 C C . ASP A 1 99 ? 15.008 -3.097 -3.790 1.00 90.25 99 ASP A C 1
ATOM 801 O O . ASP A 1 99 ? 15.709 -4.104 -3.751 1.00 90.25 99 ASP A O 1
ATOM 805 N N . TYR A 1 100 ? 13.769 -3.077 -3.294 1.00 89.25 100 TYR A N 1
ATOM 806 C CA . TYR A 1 100 ? 13.108 -4.237 -2.695 1.00 89.25 100 TYR A CA 1
ATOM 807 C C . TYR A 1 100 ? 12.008 -4.834 -3.573 1.00 89.25 100 TYR A C 1
ATOM 809 O O . TYR A 1 100 ? 11.319 -5.751 -3.127 1.00 89.25 100 TYR A O 1
ATOM 817 N N . ILE A 1 101 ? 11.845 -4.334 -4.797 1.00 91.44 101 ILE A N 1
ATOM 818 C CA . ILE A 1 101 ? 11.038 -4.949 -5.848 1.00 91.44 101 ILE A CA 1
ATOM 819 C C . ILE A 1 101 ? 12.032 -5.514 -6.857 1.00 91.44 101 ILE A C 1
ATOM 821 O O . ILE A 1 101 ? 12.601 -4.772 -7.649 1.00 91.44 101 ILE A O 1
ATOM 825 N N . GLN A 1 102 ? 12.291 -6.813 -6.798 1.00 91.25 102 GLN A N 1
ATOM 826 C CA . GLN A 1 102 ? 13.385 -7.445 -7.535 1.00 91.25 102 GLN A CA 1
ATOM 827 C C . GLN A 1 102 ? 12.880 -8.592 -8.402 1.00 91.25 102 GLN A C 1
ATOM 829 O O . GLN A 1 102 ? 11.846 -9.186 -8.099 1.00 91.25 102 GLN A O 1
ATOM 834 N N . ASP A 1 103 ? 13.619 -8.933 -9.450 1.00 89.94 103 ASP A N 1
ATOM 835 C CA . ASP A 1 103 ? 13.444 -10.214 -10.131 1.00 89.94 103 ASP A CA 1
ATOM 836 C C . ASP A 1 103 ? 14.020 -11.387 -9.304 1.00 89.94 103 ASP A C 1
ATOM 838 O O . ASP A 1 103 ? 14.488 -11.227 -8.169 1.00 89.94 103 ASP A O 1
ATOM 842 N N . LEU A 1 104 ? 13.984 -12.603 -9.859 1.00 86.25 104 LEU A N 1
ATOM 843 C CA . LEU A 1 104 ? 14.533 -13.794 -9.198 1.00 86.25 104 LEU A CA 1
ATOM 844 C C . LEU A 1 104 ? 16.065 -13.800 -9.081 1.00 86.25 104 LEU A C 1
ATOM 846 O O . LEU A 1 104 ? 16.598 -14.563 -8.273 1.00 86.25 104 LEU A O 1
ATOM 850 N N . GLU A 1 105 ? 16.764 -12.974 -9.858 1.00 87.81 105 GLU A N 1
ATOM 851 C CA . GLU A 1 105 ? 18.220 -12.809 -9.803 1.00 87.81 105 GLU A CA 1
ATOM 852 C C . GLU A 1 105 ? 18.638 -11.721 -8.795 1.00 87.81 105 GLU A C 1
ATOM 854 O O . GLU A 1 105 ? 19.823 -11.573 -8.490 1.00 87.81 105 GLU A O 1
ATOM 859 N N . GLY A 1 106 ? 17.668 -11.003 -8.218 1.00 86.62 106 GLY A N 1
ATOM 860 C CA . GLY A 1 106 ? 17.888 -9.922 -7.261 1.00 86.62 106 GLY A CA 1
ATOM 861 C C . GLY A 1 106 ? 18.112 -8.559 -7.918 1.00 86.62 106 GLY A C 1
ATOM 862 O O . GLY A 1 106 ? 18.583 -7.636 -7.250 1.00 86.62 106 GLY A O 1
ATOM 863 N N . VAL A 1 107 ? 17.800 -8.410 -9.209 1.00 90.31 107 VAL A N 1
ATOM 864 C CA . VAL A 1 107 ? 17.915 -7.140 -9.933 1.00 90.31 107 VAL A CA 1
ATOM 865 C C . VAL A 1 107 ? 16.676 -6.280 -9.655 1.00 90.31 107 VAL A C 1
ATOM 867 O O . VAL A 1 107 ? 15.555 -6.746 -9.872 1.00 90.31 107 VAL A O 1
ATOM 870 N N . PRO A 1 108 ? 16.834 -5.023 -9.188 1.00 91.62 108 PRO A N 1
ATOM 871 C CA . PRO A 1 108 ? 15.708 -4.121 -8.960 1.00 91.62 108 PRO A CA 1
ATOM 872 C C . PRO A 1 108 ? 14.902 -3.826 -10.230 1.00 91.62 108 PRO A C 1
ATOM 874 O O . PRO A 1 108 ? 15.450 -3.508 -11.288 1.00 91.62 108 PRO A O 1
ATOM 877 N N . ILE A 1 109 ? 13.579 -3.869 -10.103 1.00 91.62 109 ILE A N 1
ATOM 878 C CA . ILE A 1 109 ? 12.627 -3.531 -11.156 1.00 91.62 109 ILE A CA 1
ATOM 879 C C . ILE A 1 109 ? 12.305 -2.051 -11.050 1.00 91.62 109 ILE A C 1
ATOM 881 O O . ILE A 1 109 ? 11.703 -1.609 -10.074 1.00 91.62 109 ILE A O 1
ATOM 885 N N . SER A 1 110 ? 12.650 -1.290 -12.090 1.00 92.06 110 SER A N 1
ATOM 886 C CA . SER A 1 110 ? 12.436 0.155 -12.069 1.00 92.06 110 SER A CA 1
ATOM 887 C C . SER A 1 110 ? 10.967 0.533 -11.859 1.00 92.06 110 SER A C 1
ATOM 889 O O . SER A 1 110 ? 10.086 0.047 -12.573 1.00 92.06 110 SER A O 1
ATOM 891 N N . ILE A 1 111 ? 10.714 1.497 -10.967 1.00 93.00 111 ILE A N 1
ATOM 892 C CA . ILE A 1 111 ? 9.379 2.067 -10.726 1.00 93.00 111 ILE A CA 1
ATOM 893 C C . ILE A 1 111 ? 8.779 2.656 -12.006 1.00 93.00 111 ILE A C 1
ATOM 895 O O . ILE A 1 111 ? 7.565 2.651 -12.184 1.00 93.00 111 ILE A O 1
ATOM 899 N N . THR A 1 112 ? 9.616 3.089 -12.950 1.00 91.94 112 THR A N 1
ATOM 900 C CA . THR A 1 112 ? 9.177 3.601 -14.259 1.00 91.94 112 THR A CA 1
ATOM 901 C C . THR A 1 112 ? 8.413 2.575 -15.103 1.00 91.94 112 THR A C 1
ATOM 903 O O . THR A 1 112 ? 7.680 2.958 -16.013 1.00 91.94 112 THR A O 1
ATOM 906 N N . ARG A 1 113 ? 8.537 1.276 -14.800 1.00 93.25 113 ARG A N 1
ATOM 907 C CA . ARG A 1 113 ? 7.786 0.202 -15.467 1.00 93.25 113 ARG A CA 1
ATOM 908 C C . ARG A 1 113 ? 6.330 0.113 -15.001 1.00 93.25 113 ARG A C 1
ATOM 910 O O . ARG A 1 113 ? 5.511 -0.492 -15.691 1.00 93.25 113 ARG A O 1
ATOM 917 N N . PHE A 1 114 ? 5.990 0.720 -13.865 1.00 92.94 114 PHE A N 1
ATOM 918 C CA . PHE A 1 114 ? 4.631 0.734 -13.334 1.00 92.94 114 PHE A CA 1
ATOM 919 C C . PHE A 1 114 ? 3.819 1.827 -14.023 1.00 92.94 114 PHE A C 1
ATOM 921 O O . PHE A 1 114 ? 3.912 3.009 -13.701 1.00 92.94 114 PHE A O 1
ATOM 928 N N . THR A 1 115 ? 3.003 1.417 -14.989 1.00 93.62 115 THR A N 1
ATOM 929 C CA . THR A 1 115 ? 2.094 2.333 -15.690 1.00 93.62 115 THR A CA 1
ATOM 930 C C . THR A 1 115 ? 1.005 2.871 -14.757 1.00 93.62 115 THR A C 1
ATOM 932 O O . THR A 1 115 ? 0.638 2.219 -13.777 1.00 93.62 115 THR A O 1
ATOM 935 N N . GLU A 1 116 ? 0.401 4.011 -15.103 1.00 92.94 116 GLU A N 1
ATOM 936 C CA . GLU A 1 116 ? -0.738 4.573 -14.358 1.00 92.94 116 GLU A CA 1
ATOM 937 C C . GLU A 1 116 ? -1.879 3.558 -14.186 1.00 92.94 116 GLU A C 1
ATOM 939 O O . GLU A 1 116 ? -2.448 3.433 -13.104 1.00 92.94 116 GLU A O 1
ATOM 944 N N . LYS A 1 117 ? -2.148 2.754 -15.223 1.00 94.25 117 LYS A N 1
ATOM 945 C CA . LYS A 1 117 ? -3.151 1.684 -15.175 1.00 94.25 117 LYS A CA 1
ATOM 946 C C . LYS A 1 117 ? -2.804 0.604 -14.147 1.00 94.25 117 LYS A C 1
ATOM 948 O O . LYS A 1 117 ? -3.690 0.114 -13.454 1.00 94.25 117 LYS A O 1
ATOM 953 N N . MET A 1 118 ? -1.534 0.211 -14.043 1.00 94.62 118 MET A N 1
ATOM 954 C CA . MET A 1 118 ? -1.100 -0.752 -13.023 1.00 94.62 118 MET A CA 1
ATOM 955 C C . MET A 1 118 ? -1.262 -0.161 -11.624 1.00 94.62 118 MET A C 1
ATOM 957 O O . MET A 1 118 ? -1.804 -0.826 -10.747 1.00 94.62 118 MET A O 1
ATOM 961 N N . ILE A 1 119 ? -0.867 1.102 -11.432 1.00 94.19 119 ILE A N 1
ATOM 962 C CA . ILE A 1 119 ? -1.036 1.819 -10.161 1.00 94.19 119 ILE A CA 1
ATOM 963 C C . ILE A 1 119 ? -2.517 1.881 -9.760 1.00 94.19 119 ILE A C 1
ATOM 965 O O . ILE A 1 119 ? -2.847 1.658 -8.597 1.00 94.19 119 ILE A O 1
ATOM 969 N N . GLU A 1 120 ? -3.419 2.124 -10.709 1.00 94.75 120 GLU A N 1
ATOM 970 C CA . GLU A 1 120 ? -4.861 2.118 -10.463 1.00 94.75 120 GLU A CA 1
ATOM 971 C C . GLU A 1 120 ? -5.380 0.744 -10.014 1.00 94.75 120 GLU A C 1
ATOM 973 O O . GLU A 1 120 ? -6.082 0.661 -9.004 1.00 94.75 120 GLU A O 1
ATOM 978 N N . ILE A 1 121 ? -4.976 -0.341 -10.682 1.00 94.12 121 ILE A N 1
ATOM 979 C CA . ILE A 1 121 ? -5.377 -1.701 -10.283 1.00 94.12 121 ILE A CA 1
ATOM 980 C C . ILE A 1 121 ? -4.838 -2.038 -8.884 1.00 94.12 121 ILE A C 1
ATOM 982 O O . ILE A 1 121 ? -5.560 -2.603 -8.060 1.00 94.12 121 ILE A O 1
ATOM 986 N N . LEU A 1 122 ? -3.588 -1.667 -8.587 1.00 93.06 122 LEU A N 1
ATOM 987 C CA . LEU A 1 122 ? -2.982 -1.864 -7.266 1.00 93.06 122 LEU A CA 1
ATOM 988 C C . LEU A 1 122 ? -3.733 -1.087 -6.181 1.00 93.06 122 LEU A C 1
ATOM 990 O O . LEU A 1 122 ? -4.033 -1.636 -5.120 1.00 93.06 122 LEU A O 1
ATOM 994 N N . ARG A 1 123 ? -4.097 0.169 -6.460 1.00 95.25 123 ARG A N 1
ATOM 995 C CA . ARG A 1 123 ? -4.910 1.006 -5.569 1.00 95.25 123 ARG A CA 1
ATOM 996 C C . ARG A 1 123 ? -6.247 0.337 -5.248 1.00 95.25 123 ARG A C 1
ATOM 998 O O . ARG A 1 123 ? -6.601 0.226 -4.076 1.00 95.25 123 ARG A O 1
ATOM 1005 N N . GLU A 1 124 ? -6.976 -0.112 -6.268 1.00 94.56 124 GLU A N 1
ATOM 1006 C CA . GLU A 1 124 ? -8.278 -0.776 -6.107 1.00 94.56 124 GLU A CA 1
ATOM 1007 C C . GLU A 1 124 ? -8.164 -2.081 -5.316 1.00 94.56 124 GLU A C 1
ATOM 1009 O O . GLU A 1 124 ? -8.969 -2.347 -4.416 1.00 94.56 124 GLU A O 1
ATOM 1014 N N . TYR A 1 125 ? -7.134 -2.875 -5.613 1.00 92.62 125 TYR A N 1
ATOM 1015 C CA . TYR A 1 125 ? -6.832 -4.095 -4.879 1.00 92.62 125 TYR A CA 1
ATOM 1016 C C . TYR A 1 125 ? -6.610 -3.809 -3.390 1.00 92.62 125 TYR A C 1
ATOM 1018 O O . TYR A 1 125 ? -7.290 -4.399 -2.546 1.00 92.62 125 TYR A O 1
ATOM 1026 N N . PHE A 1 126 ? -5.712 -2.876 -3.054 1.00 93.94 126 PHE A N 1
ATOM 1027 C CA . PHE A 1 126 ? -5.417 -2.549 -1.660 1.00 93.94 126 PHE A CA 1
ATOM 1028 C C . PHE A 1 126 ? -6.637 -1.986 -0.938 1.00 93.94 126 PHE A C 1
ATOM 1030 O O . PHE A 1 126 ? -6.927 -2.419 0.175 1.00 93.94 126 PHE A O 1
ATOM 1037 N N . GLN A 1 127 ? -7.405 -1.098 -1.571 1.00 96.00 127 GLN A N 1
ATOM 1038 C CA . GLN A 1 127 ? -8.631 -0.565 -0.975 1.00 96.00 127 GLN A CA 1
ATOM 1039 C C . GLN A 1 127 ? -9.607 -1.684 -0.598 1.00 96.00 127 GLN A C 1
ATOM 1041 O O . GLN A 1 127 ? -10.152 -1.688 0.509 1.00 96.00 127 GLN A O 1
ATOM 1046 N N . LYS A 1 128 ? -9.781 -2.670 -1.486 1.00 93.75 128 LYS A N 1
ATOM 1047 C CA . LYS A 1 128 ? -10.674 -3.809 -1.262 1.00 93.75 128 LYS A CA 1
ATOM 1048 C C . LYS A 1 128 ? -10.169 -4.750 -0.170 1.00 93.75 128 LYS A C 1
ATOM 1050 O O . LYS A 1 128 ? -10.946 -5.118 0.707 1.00 93.75 128 LYS A O 1
ATOM 1055 N N . VAL A 1 129 ? -8.899 -5.154 -0.224 1.00 91.75 129 VAL A N 1
ATOM 1056 C CA . VAL A 1 129 ? -8.318 -6.119 0.729 1.00 91.75 129 VAL A CA 1
ATOM 1057 C C . VAL A 1 129 ? -8.274 -5.540 2.137 1.00 91.75 129 VAL A C 1
ATOM 1059 O O . VAL A 1 129 ? -8.638 -6.205 3.103 1.00 91.75 129 VAL A O 1
ATOM 1062 N N . ILE A 1 130 ? -7.894 -4.272 2.249 1.00 94.44 130 ILE A N 1
ATOM 1063 C CA . ILE A 1 130 ? -7.721 -3.593 3.532 1.00 94.44 130 ILE A CA 1
ATOM 1064 C C . ILE A 1 130 ? -9.068 -3.125 4.084 1.00 94.44 130 ILE A C 1
ATOM 1066 O O . ILE A 1 130 ? -9.201 -2.914 5.285 1.00 94.44 130 ILE A O 1
ATOM 1070 N N . LYS A 1 131 ? -10.092 -3.031 3.227 1.00 96.56 131 LYS A N 1
ATOM 1071 C CA . LYS A 1 131 ? -11.415 -2.493 3.562 1.00 96.56 131 LYS A CA 1
ATOM 1072 C C . LYS A 1 131 ? -11.328 -1.044 4.044 1.00 96.56 131 LYS A C 1
ATOM 1074 O O . LYS A 1 131 ? -11.971 -0.660 5.018 1.00 96.56 131 LYS A O 1
ATOM 1079 N N . ALA A 1 132 ? -10.527 -0.244 3.347 1.00 96.81 132 ALA A N 1
ATOM 1080 C CA . ALA A 1 132 ? -10.423 1.191 3.576 1.00 96.81 132 ALA A CA 1
ATOM 1081 C C . ALA A 1 132 ? -11.491 1.949 2.772 1.00 96.81 132 ALA A C 1
ATOM 1083 O O . ALA A 1 132 ? -11.908 1.513 1.697 1.00 96.81 132 ALA A O 1
ATOM 1084 N N . GLU A 1 133 ? -11.924 3.102 3.278 1.00 96.56 133 GLU A N 1
ATOM 1085 C CA . GLU A 1 133 ? -12.826 4.014 2.567 1.00 96.56 133 GLU A CA 1
ATOM 1086 C C . GLU A 1 133 ? -12.197 4.495 1.255 1.00 96.56 133 GLU A C 1
ATOM 1088 O O . GLU A 1 133 ? -12.857 4.533 0.218 1.00 96.56 133 GLU A O 1
ATOM 1093 N N . TRP A 1 134 ? -10.900 4.793 1.290 1.00 95.88 134 TRP A N 1
ATOM 1094 C CA . TRP A 1 134 ? -10.100 5.169 0.134 1.00 95.88 134 TRP A CA 1
ATOM 1095 C C . TRP A 1 134 ? -8.646 4.728 0.317 1.00 95.88 134 TRP A C 1
ATOM 1097 O O . TRP A 1 134 ? -8.150 4.585 1.436 1.00 95.88 134 TRP A O 1
ATOM 1107 N N . VAL A 1 135 ? -7.954 4.540 -0.805 1.00 96.88 135 VAL A N 1
ATOM 1108 C CA . VAL A 1 135 ? -6.500 4.360 -0.876 1.00 96.88 135 VAL A CA 1
ATOM 1109 C C . VAL A 1 135 ? -5.980 5.282 -1.968 1.00 96.88 135 VAL A C 1
ATOM 1111 O O . VAL A 1 135 ? -6.579 5.379 -3.037 1.00 96.88 135 VAL A O 1
ATOM 1114 N N . THR A 1 136 ? -4.866 5.963 -1.716 1.00 95.31 136 THR A N 1
ATOM 1115 C CA . THR A 1 136 ? -4.139 6.693 -2.759 1.00 95.31 136 THR A CA 1
ATOM 1116 C C . THR A 1 136 ? -2.789 6.046 -2.975 1.00 95.31 136 THR A C 1
ATOM 1118 O O . THR A 1 136 ? -2.113 5.697 -2.009 1.00 95.31 136 THR A O 1
ATOM 1121 N N . MET A 1 137 ? -2.391 5.916 -4.234 1.00 95.31 137 MET A N 1
ATOM 1122 C CA . MET A 1 137 ? -1.106 5.345 -4.600 1.00 95.31 137 MET A CA 1
ATOM 1123 C C . MET A 1 137 ? -0.394 6.266 -5.584 1.00 95.31 137 MET A C 1
ATOM 1125 O O . MET A 1 137 ? -1.022 6.787 -6.504 1.00 95.31 137 MET A O 1
ATOM 1129 N N . SER A 1 138 ? 0.899 6.482 -5.372 1.00 92.75 138 SER A N 1
ATOM 1130 C CA . SER A 1 138 ? 1.731 7.350 -6.207 1.00 92.75 138 SER A CA 1
ATOM 1131 C C . SER A 1 138 ? 3.122 6.762 -6.390 1.00 92.75 138 SER A C 1
ATOM 1133 O O . SER A 1 138 ? 3.644 6.108 -5.490 1.00 92.75 138 SER A O 1
ATOM 1135 N N . SER A 1 139 ? 3.747 7.048 -7.527 1.00 93.19 139 SER A N 1
ATOM 1136 C CA . SER A 1 139 ? 5.155 6.751 -7.786 1.00 93.19 139 SER A CA 1
ATOM 1137 C C . SER A 1 139 ? 6.021 7.989 -7.575 1.00 93.19 139 SER A C 1
ATOM 1139 O O . SER A 1 139 ? 5.712 9.058 -8.104 1.00 93.19 139 SER A O 1
ATOM 1141 N N . THR A 1 140 ? 7.141 7.825 -6.883 1.00 91.81 140 THR A N 1
ATOM 1142 C CA . THR A 1 140 ? 8.213 8.818 -6.793 1.00 91.81 140 THR A CA 1
ATOM 1143 C C . THR A 1 140 ? 9.412 8.296 -7.572 1.00 91.81 140 THR A C 1
ATOM 1145 O O . THR A 1 140 ? 9.845 7.167 -7.342 1.00 91.81 140 THR A O 1
ATOM 1148 N N . ILE A 1 141 ? 9.964 9.107 -8.474 1.00 88.94 141 ILE A N 1
ATOM 1149 C CA . ILE A 1 141 ? 11.154 8.763 -9.262 1.00 88.94 141 ILE A CA 1
ATOM 1150 C C . ILE A 1 141 ? 12.298 9.658 -8.797 1.00 88.94 141 ILE A C 1
ATOM 1152 O O . ILE A 1 141 ? 12.190 10.883 -8.892 1.00 88.94 141 ILE A O 1
ATOM 1156 N N . ASN A 1 142 ? 13.397 9.068 -8.321 1.00 83.31 142 ASN A N 1
ATOM 1157 C CA . ASN A 1 142 ? 14.622 9.837 -8.141 1.00 83.31 142 ASN A CA 1
ATOM 1158 C C . ASN A 1 142 ? 15.349 9.976 -9.486 1.00 83.31 142 ASN A C 1
ATOM 1160 O O . ASN A 1 142 ? 15.732 8.988 -10.111 1.00 83.31 142 ASN A O 1
ATOM 1164 N N . THR A 1 143 ? 15.566 11.217 -9.913 1.00 71.50 143 THR A N 1
ATOM 1165 C CA . THR A 1 143 ? 16.224 11.538 -11.184 1.00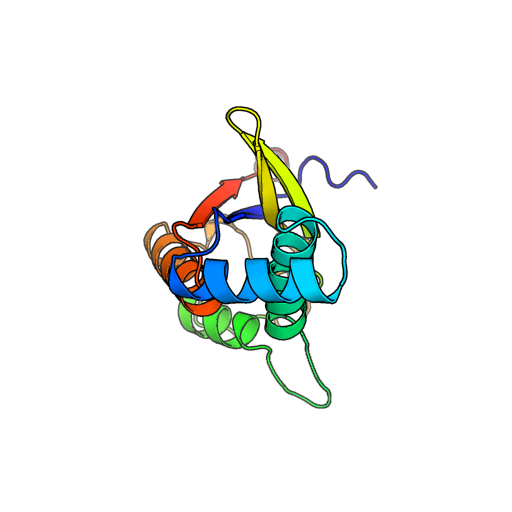 71.50 143 THR A CA 1
ATOM 1166 C C . THR A 1 143 ? 17.753 11.571 -11.101 1.00 71.50 143 THR A C 1
ATOM 1168 O O . THR A 1 143 ? 18.407 11.476 -12.139 1.00 71.50 143 THR A O 1
ATOM 1171 N N . ASP A 1 144 ? 18.351 11.583 -9.905 1.00 66.00 144 ASP A N 1
ATOM 1172 C CA . ASP A 1 144 ? 19.815 11.583 -9.737 1.00 66.00 144 ASP A CA 1
ATOM 1173 C C . ASP A 1 144 ? 20.481 10.306 -10.284 1.00 66.00 144 ASP A C 1
ATOM 1175 O O . ASP A 1 144 ? 21.650 10.320 -10.672 1.00 66.00 144 ASP A O 1
ATOM 1179 N N . GLN A 1 145 ? 19.738 9.197 -10.356 1.00 54.66 145 GLN A N 1
ATOM 1180 C CA . GLN A 1 145 ? 20.196 7.947 -10.975 1.00 54.66 145 GLN A CA 1
ATOM 1181 C C . GLN A 1 145 ? 20.043 7.933 -12.507 1.00 54.66 145 GLN A C 1
ATOM 1183 O O . GLN A 1 145 ? 20.653 7.103 -13.178 1.00 54.66 145 GLN A O 1
ATOM 1188 N N . ILE A 1 146 ? 19.246 8.846 -13.072 1.00 53.88 146 ILE A N 1
ATOM 1189 C CA . ILE A 1 146 ? 18.963 8.920 -14.513 1.00 53.88 146 ILE A CA 1
ATOM 1190 C C . ILE A 1 146 ? 20.040 9.738 -15.237 1.00 53.88 146 ILE A C 1
ATOM 1192 O O . ILE A 1 146 ? 20.404 9.409 -16.362 1.00 53.88 146 ILE A O 1
ATOM 1196 N N . PHE A 1 147 ? 20.588 10.767 -14.588 1.00 49.59 147 PHE A N 1
ATOM 1197 C CA . PHE A 1 147 ? 21.541 11.702 -15.202 1.00 49.59 147 PHE A CA 1
ATOM 1198 C C . PHE A 1 147 ? 23.025 11.384 -14.943 1.00 49.59 147 PHE A C 1
ATOM 1200 O O . PHE A 1 147 ? 23.886 12.126 -15.405 1.00 49.59 147 PHE A O 1
ATOM 1207 N N . ASN A 1 148 ? 23.334 10.288 -14.241 1.00 45.28 148 ASN A N 1
ATOM 1208 C CA . ASN A 1 148 ? 24.705 9.863 -13.919 1.00 45.28 148 ASN A CA 1
ATOM 1209 C C . ASN A 1 148 ? 25.152 8.580 -14.661 1.00 45.28 148 ASN A C 1
ATOM 1211 O O . ASN A 1 148 ? 26.005 7.850 -14.155 1.00 45.28 148 ASN A O 1
ATOM 1215 N N . LYS A 1 149 ? 24.578 8.285 -15.838 1.00 41.44 149 LYS A N 1
ATOM 1216 C CA . LYS A 1 149 ? 25.049 7.219 -16.743 1.00 41.44 149 LYS A CA 1
ATOM 1217 C C . LYS A 1 149 ? 25.840 7.777 -17.917 1.00 41.44 149 LYS A C 1
ATOM 1219 O O . LYS A 1 149 ? 25.389 8.792 -18.489 1.00 41.44 149 LYS A O 1
#

Foldseek 3Di:
DDPPFFWKKKKWFAAAAPVVLVVLVVVCVVVVHDSVVSLLVLLVVLVCQQQDDDPDDDARVVQVLVCVVLVARWHADDWDWDWDDDPNDIIIMTMGGQQRTAGPVSHGDDPVSCDPVNQVVVQVVSCVSSNTPGMDMDIDHRCVVVPPD

Organism: NCBI:txid408172

Radius of gyration: 16.44 Å; chains: 1; bounding box: 43×41×43 Å

Secondary structure (DSSP, 8-state):
--GGG--EEEEEE-PBPHHHHHHHHHHHHHHTS-HHHHHHHHHHHHHHHHT---TTT---HHHHHHHHHHTS-EEE---EEEEEEETTEEEEEEEEEGGGEEETTSPBPPGGGS-HHHHHHHHHHHHHHHTBS-EEEEEE--STTTS--

Sequence (149 aa):
MSHVYQSHLTVVIGNPNKEMQTVIAQEAKDQGGMEEDVWFDYVREQFKAGTTQLAPNYMSHIDFMLSTMLGEDVRVARPFNGFTPRDGRFFPVIIFYEDYIQDLEGVPISITRFTEKMIEILREYFQKVIKAEWVTMSSTINTDQIFNK